Protein AF-A0A925M4X5-F1 (afdb_monomer_lite)

Secondary structure (DSSP, 8-state):
---S-SS--S--HHHHHHHHHHHHHHHHHHHHHHHHTTT--HHHHHHHHHHHHHHHHHHHHHHHHH-GGGGGGGGGGGGHHHHHHHHHHHHHHH--HHHHHHHHHHHHHHHHHHHSPPP-

Radius of gyration: 15.34 Å; chains: 1; bounding box: 42×27×38 Å

Sequence (120 aa):
MAQVVWLQWWLIPIRLRLWLPIAIACLPWFLASGIVQQNIGVGKRILWWLGQSVILIGGFVLTLNFLPQLSFMFLLLPLFPPLMGILSLVAGLTNRAWVYAISSALFFGWLLAAGFPLSA

pLDDT: mean 87.98, std 12.09, range [40.22, 97.12]

Foldseek 3Di:
DPPPDPWQLDCDPVLVVQLVVQLVVQLVVLLVLLVQLAPDDPVVLVVSLVVQLVVVLVVVVVVCVVVVVCVVCVVCSVVSSVLSVVLSVVSNVVSDSNVSSNVVSSVVSSVCSGHDDDDD

Structure (mmCIF, N/CA/C/O backbone):
data_AF-A0A925M4X5-F1
#
_entry.id   AF-A0A925M4X5-F1
#
loop_
_atom_site.group_PDB
_atom_site.id
_atom_site.type_symbol
_atom_site.label_atom_id
_atom_site.label_alt_id
_atom_site.label_comp_id
_atom_site.label_asym_id
_atom_site.label_entity_id
_atom_site.label_seq_id
_atom_site.pdbx_PDB_ins_code
_atom_site.Cartn_x
_atom_site.Cartn_y
_atom_site.Cartn_z
_atom_site.occupancy
_atom_site.B_iso_or_equiv
_atom_site.auth_seq_id
_atom_site.auth_comp_id
_atom_site.auth_asym_id
_atom_site.auth_atom_id
_atom_site.pdbx_PDB_model_num
ATOM 1 N N . MET A 1 1 ? 25.214 -14.395 -16.086 1.00 40.22 1 MET A N 1
ATOM 2 C CA . MET A 1 1 ? 25.404 -13.476 -14.939 1.00 40.22 1 MET A CA 1
ATOM 3 C C . MET A 1 1 ? 24.061 -13.132 -14.276 1.00 40.22 1 MET A C 1
ATOM 5 O O . MET A 1 1 ? 23.728 -11.969 -14.120 1.00 40.22 1 MET A O 1
ATOM 9 N N . ALA A 1 2 ? 23.272 -14.142 -13.891 1.00 44.28 2 ALA A N 1
ATOM 10 C CA . ALA A 1 2 ? 21.887 -13.984 -13.417 1.00 44.28 2 ALA A CA 1
ATOM 11 C C . ALA A 1 2 ? 21.729 -14.289 -11.908 1.00 44.28 2 ALA A C 1
ATOM 13 O O . ALA A 1 2 ? 20.675 -14.730 -11.468 1.00 44.28 2 ALA A O 1
ATOM 14 N N . GLN A 1 3 ? 22.797 -14.110 -11.120 1.00 44.03 3 GLN A N 1
ATOM 15 C CA . GLN A 1 3 ? 22.893 -14.597 -9.733 1.00 44.03 3 GLN A CA 1
ATOM 16 C C . GLN A 1 3 ? 23.044 -13.496 -8.667 1.00 44.03 3 GLN A C 1
ATOM 18 O O . GLN A 1 3 ? 23.401 -13.800 -7.535 1.00 44.03 3 GLN A O 1
ATOM 23 N N . VAL A 1 4 ? 22.746 -12.226 -8.970 1.00 52.06 4 VAL A N 1
ATOM 24 C CA . VAL A 1 4 ? 22.838 -11.144 -7.969 1.00 52.06 4 VAL A CA 1
ATOM 25 C C . VAL A 1 4 ? 21.506 -10.392 -7.847 1.00 52.06 4 VAL A C 1
ATOM 27 O O . VAL A 1 4 ? 21.283 -9.339 -8.434 1.00 52.06 4 VAL A O 1
ATOM 30 N N . VAL A 1 5 ? 20.669 -10.981 -6.986 1.00 50.53 5 VAL A N 1
ATOM 31 C CA . VAL A 1 5 ? 19.544 -10.415 -6.218 1.00 50.53 5 VAL A CA 1
ATOM 32 C C . VAL A 1 5 ? 18.202 -10.254 -6.946 1.00 50.53 5 VAL A C 1
ATOM 34 O O . VAL A 1 5 ? 17.943 -9.306 -7.676 1.00 50.53 5 VAL A O 1
ATOM 37 N N . TRP A 1 6 ? 17.304 -11.178 -6.609 1.00 57.53 6 TRP A N 1
ATOM 38 C CA . TRP A 1 6 ? 15.913 -11.335 -7.046 1.00 57.53 6 TRP A CA 1
ATOM 39 C C . TRP A 1 6 ? 14.963 -10.163 -6.697 1.00 57.53 6 TRP A C 1
ATOM 41 O O . TRP A 1 6 ? 13.820 -10.145 -7.134 1.00 57.53 6 TRP A O 1
ATOM 51 N N . LEU A 1 7 ? 15.427 -9.165 -5.942 1.00 57.44 7 LEU A N 1
ATOM 52 C CA . LEU A 1 7 ? 14.797 -7.855 -5.764 1.00 57.44 7 LEU A CA 1
ATOM 53 C C . LEU A 1 7 ? 15.859 -6.940 -5.143 1.00 57.44 7 LEU A C 1
ATOM 55 O O . LEU A 1 7 ? 16.310 -7.202 -4.029 1.00 57.44 7 LEU A O 1
ATOM 59 N N . GLN A 1 8 ? 16.306 -5.895 -5.837 1.00 65.00 8 GLN A N 1
ATOM 60 C CA . GLN A 1 8 ? 17.270 -4.935 -5.279 1.00 65.00 8 GLN A CA 1
ATOM 61 C C . GLN A 1 8 ? 16.557 -4.066 -4.226 1.00 65.00 8 GLN A C 1
ATOM 63 O O . GLN A 1 8 ? 16.179 -2.927 -4.484 1.00 65.00 8 GLN A O 1
ATOM 68 N N . TRP A 1 9 ? 16.341 -4.643 -3.040 1.00 69.88 9 TRP A N 1
ATOM 69 C CA . TRP A 1 9 ? 15.612 -4.064 -1.904 1.00 69.88 9 TRP A CA 1
ATOM 70 C C . TRP A 1 9 ? 16.284 -2.817 -1.311 1.00 69.88 9 TRP A C 1
ATOM 72 O O . TRP A 1 9 ? 15.673 -2.045 -0.572 1.00 69.88 9 TRP A O 1
ATOM 82 N N . TRP A 1 10 ? 17.557 -2.613 -1.645 1.00 77.19 10 TRP A N 1
ATOM 83 C CA . TRP A 1 10 ? 18.349 -1.493 -1.186 1.00 77.19 10 TRP A CA 1
ATOM 84 C C . TRP A 1 10 ? 18.093 -0.310 -2.106 1.00 77.19 10 TRP A C 1
ATOM 86 O O . TRP A 1 10 ? 18.229 -0.405 -3.330 1.00 77.19 10 TRP A O 1
ATOM 96 N N . LEU A 1 11 ? 17.730 0.825 -1.513 1.00 76.62 11 LEU A N 1
ATOM 97 C CA . LEU A 1 11 ? 17.569 2.062 -2.258 1.00 76.62 11 LEU A CA 1
ATOM 98 C C . LEU A 1 11 ? 18.953 2.586 -2.655 1.00 76.62 11 LEU A C 1
ATOM 100 O O . LEU A 1 11 ? 19.550 3.401 -1.957 1.00 76.62 11 LEU A O 1
ATOM 104 N N . ILE A 1 12 ? 19.461 2.126 -3.800 1.00 83.56 12 ILE A N 1
ATOM 105 C CA . ILE A 1 12 ? 20.609 2.755 -4.463 1.00 83.56 12 ILE A CA 1
ATOM 106 C C . ILE A 1 12 ? 20.326 4.255 -4.682 1.00 83.56 12 ILE A C 1
ATOM 108 O O . ILE A 1 12 ? 19.154 4.638 -4.755 1.00 83.56 12 ILE A O 1
ATOM 112 N N . PRO A 1 13 ? 21.345 5.123 -4.832 1.00 86.06 13 PRO A N 1
ATOM 113 C CA . PRO A 1 13 ? 21.158 6.578 -4.810 1.00 86.06 13 PRO A CA 1
ATOM 114 C C . PRO A 1 13 ? 20.045 7.104 -5.729 1.00 86.06 13 PRO A C 1
ATOM 116 O O . PRO A 1 13 ? 19.285 7.990 -5.346 1.00 86.06 13 PRO A O 1
ATOM 119 N N . ILE A 1 14 ? 19.895 6.521 -6.921 1.00 85.94 14 ILE A N 1
ATOM 120 C CA . ILE A 1 14 ? 18.814 6.867 -7.851 1.00 85.94 14 ILE A CA 1
ATOM 121 C C . ILE A 1 14 ? 17.421 6.470 -7.324 1.00 85.94 14 ILE A C 1
ATOM 123 O O . ILE A 1 14 ? 16.497 7.276 -7.389 1.00 85.94 14 ILE A O 1
ATOM 127 N N . ARG A 1 15 ? 17.266 5.283 -6.721 1.00 87.50 15 ARG A N 1
ATOM 128 C CA . ARG A 1 15 ? 16.003 4.842 -6.100 1.00 87.50 15 ARG A CA 1
ATOM 129 C C . ARG A 1 15 ? 15.667 5.677 -4.870 1.00 87.50 15 ARG A C 1
ATOM 131 O O . ARG A 1 15 ? 14.504 5.994 -4.667 1.00 87.50 15 ARG A O 1
ATOM 138 N N . LEU A 1 16 ? 16.669 6.086 -4.089 1.00 87.69 16 LEU A N 1
ATOM 139 C CA . LEU A 1 16 ? 16.471 6.962 -2.931 1.00 87.69 16 LEU A CA 1
ATOM 140 C C . LEU A 1 16 ? 15.926 8.340 -3.343 1.00 87.69 16 LEU A C 1
ATOM 142 O O . LEU A 1 16 ? 15.042 8.874 -2.676 1.00 87.69 16 LEU A O 1
ATOM 146 N N . ARG A 1 17 ? 16.398 8.889 -4.472 1.00 89.94 17 ARG A N 1
ATOM 147 C CA . ARG A 1 17 ? 15.861 10.139 -5.041 1.00 89.94 17 ARG A CA 1
ATOM 148 C C . ARG A 1 17 ? 14.411 10.001 -5.499 1.00 89.94 17 ARG A C 1
ATOM 150 O O . ARG A 1 17 ? 13.655 10.952 -5.352 1.00 89.94 17 ARG A O 1
ATOM 157 N N . LEU A 1 18 ? 14.032 8.843 -6.043 1.00 90.62 18 LEU A N 1
ATOM 158 C CA . LEU A 1 18 ? 12.660 8.564 -6.485 1.00 90.62 18 LEU A CA 1
ATOM 159 C C . LEU A 1 18 ? 11.722 8.211 -5.325 1.00 90.62 18 LEU A C 1
ATOM 161 O O . LEU A 1 18 ? 10.533 8.511 -5.387 1.00 90.62 18 LEU A O 1
ATOM 165 N N . TRP A 1 19 ? 12.250 7.613 -4.258 1.00 93.69 19 TRP A N 1
ATOM 166 C CA . TRP A 1 19 ? 11.475 7.151 -3.110 1.00 93.69 19 TRP A CA 1
ATOM 167 C C . TRP A 1 19 ? 10.646 8.265 -2.471 1.00 93.69 19 TRP A C 1
ATOM 169 O O . TRP A 1 19 ? 9.448 8.081 -2.263 1.00 93.69 19 TRP A O 1
ATOM 179 N N . LEU A 1 20 ? 11.256 9.421 -2.193 1.00 93.38 20 LEU A N 1
ATOM 180 C CA . LEU A 1 20 ? 10.565 10.509 -1.502 1.00 93.38 20 LEU A CA 1
ATOM 181 C C . LEU A 1 20 ? 9.430 11.123 -2.352 1.00 93.38 20 LEU A C 1
ATOM 183 O O . LEU A 1 20 ? 8.316 11.219 -1.836 1.00 93.38 20 LEU A O 1
ATOM 187 N N . PRO A 1 21 ? 9.628 11.463 -3.644 1.00 95.81 21 PRO A N 1
ATOM 188 C CA . PRO A 1 21 ? 8.533 11.863 -4.530 1.00 95.81 21 PRO A CA 1
ATOM 189 C C . PRO A 1 21 ? 7.404 10.832 -4.619 1.00 95.81 21 PRO A C 1
ATOM 191 O O . PRO A 1 21 ? 6.235 11.207 -4.544 1.00 95.81 21 PRO A O 1
ATOM 194 N N . ILE A 1 22 ? 7.734 9.539 -4.732 1.00 94.56 22 ILE A N 1
ATOM 195 C CA . ILE A 1 22 ? 6.729 8.467 -4.781 1.00 94.56 22 ILE A CA 1
ATOM 196 C C . ILE A 1 22 ? 5.946 8.418 -3.464 1.00 94.56 22 ILE A C 1
ATOM 198 O O . ILE A 1 22 ? 4.719 8.386 -3.482 1.00 94.56 22 ILE A O 1
ATOM 202 N N . ALA A 1 23 ? 6.630 8.462 -2.319 1.00 96.12 23 ALA A N 1
ATOM 203 C CA . ALA A 1 23 ? 5.980 8.467 -1.012 1.00 96.12 23 ALA A CA 1
ATOM 204 C C . ALA A 1 23 ? 5.039 9.674 -0.854 1.00 96.12 23 ALA A C 1
ATOM 206 O O . ALA A 1 23 ? 3.905 9.513 -0.403 1.00 96.12 23 ALA A O 1
ATOM 207 N N . ILE A 1 24 ? 5.463 10.866 -1.286 1.00 97.12 24 ILE A N 1
ATOM 208 C CA . ILE A 1 24 ? 4.620 12.070 -1.284 1.00 97.12 24 ILE A CA 1
ATOM 209 C C . ILE A 1 24 ? 3.390 11.874 -2.180 1.00 97.12 24 ILE A C 1
ATOM 211 O O . ILE A 1 24 ? 2.282 12.200 -1.760 1.00 97.12 24 ILE A O 1
ATOM 215 N N . ALA A 1 25 ? 3.550 11.288 -3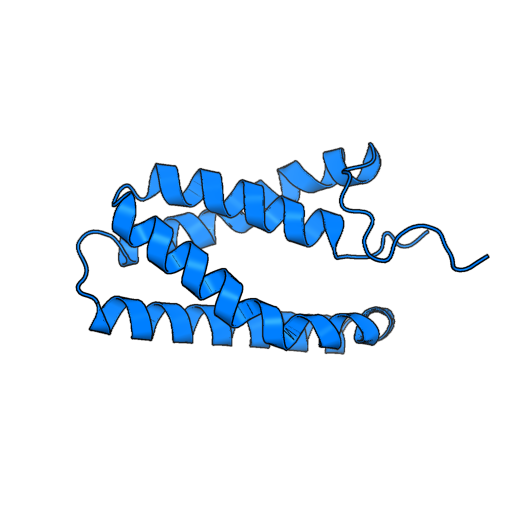.370 1.00 96.19 25 ALA A N 1
ATOM 216 C CA . ALA A 1 25 ? 2.433 10.997 -4.271 1.00 96.19 25 ALA A CA 1
ATOM 217 C C . ALA A 1 25 ? 1.442 9.974 -3.682 1.00 96.19 25 ALA A C 1
ATOM 219 O O . ALA A 1 25 ? 0.239 10.064 -3.923 1.00 96.19 25 ALA A O 1
ATOM 220 N N . CYS A 1 26 ? 1.921 9.026 -2.873 1.00 95.19 26 CYS A N 1
ATOM 221 C CA . CYS A 1 26 ? 1.075 8.050 -2.185 1.00 95.19 26 CYS A CA 1
ATOM 222 C C . CYS A 1 26 ? 0.375 8.609 -0.933 1.00 95.19 26 CYS A C 1
ATOM 224 O O . CYS A 1 26 ? -0.628 8.045 -0.487 1.00 95.19 26 CYS A O 1
ATOM 226 N N . LEU A 1 27 ? 0.885 9.695 -0.346 1.00 96.75 27 LEU A N 1
ATOM 227 C CA . LEU A 1 27 ? 0.408 10.228 0.932 1.00 96.75 27 LEU A CA 1
ATOM 228 C C . LEU A 1 27 ? -1.089 10.586 0.939 1.00 96.75 27 LEU A C 1
ATOM 230 O O . LEU A 1 27 ? -1.760 10.172 1.887 1.00 96.75 27 LEU A O 1
ATOM 234 N N . PRO A 1 28 ? -1.663 11.267 -0.076 1.00 96.75 28 PRO A N 1
ATOM 235 C CA . PRO A 1 28 ? -3.089 11.602 -0.082 1.00 96.75 28 PRO A CA 1
ATOM 236 C C . PRO A 1 28 ? -3.992 10.368 0.011 1.00 96.75 28 PRO A C 1
ATOM 238 O O . PRO A 1 28 ? -4.978 10.374 0.747 1.00 96.75 28 PRO A O 1
ATOM 241 N N . TRP A 1 29 ? -3.622 9.285 -0.681 1.00 95.44 29 TRP A N 1
ATOM 242 C CA . TRP A 1 29 ? -4.370 8.029 -0.662 1.00 95.44 29 TRP A CA 1
ATOM 243 C C . TRP A 1 29 ? -4.360 7.383 0.726 1.00 95.44 29 TRP A C 1
ATOM 245 O O . TRP A 1 29 ? -5.410 7.011 1.257 1.00 95.44 29 TRP A O 1
ATOM 255 N N . PHE A 1 30 ? -3.182 7.284 1.349 1.00 95.62 30 PHE A N 1
ATOM 256 C CA . PHE A 1 30 ? -3.066 6.700 2.685 1.00 95.62 30 PHE A CA 1
ATOM 257 C C . PHE A 1 30 ? -3.660 7.596 3.774 1.00 95.62 30 PHE A C 1
ATOM 259 O O . PHE A 1 30 ? -4.210 7.079 4.744 1.00 95.62 30 PHE A O 1
ATOM 266 N N . LEU A 1 31 ? -3.639 8.918 3.608 1.00 96.62 31 LEU A N 1
ATOM 267 C CA . LEU A 1 31 ? -4.318 9.831 4.523 1.00 96.62 31 LEU A CA 1
ATOM 268 C C . LEU A 1 31 ? -5.838 9.660 4.454 1.00 96.62 31 LEU A C 1
ATOM 270 O O . LEU A 1 31 ? -6.466 9.448 5.491 1.00 96.62 31 LEU A O 1
ATOM 274 N N . ALA A 1 32 ? -6.414 9.659 3.249 1.00 95.12 32 ALA A N 1
ATOM 275 C CA . ALA A 1 32 ? -7.842 9.412 3.053 1.00 95.12 32 ALA A CA 1
ATOM 276 C C . ALA A 1 32 ? -8.259 8.043 3.617 1.00 95.12 32 ALA A C 1
ATOM 278 O O . ALA A 1 32 ? -9.221 7.941 4.377 1.00 95.12 32 ALA A O 1
ATOM 279 N N . SER A 1 33 ? -7.475 7.003 3.323 1.00 94.00 33 SER A N 1
ATOM 280 C CA . SER A 1 33 ? -7.660 5.662 3.881 1.00 94.00 33 SER A CA 1
ATOM 281 C C . SER A 1 33 ? -7.629 5.645 5.410 1.00 94.00 33 SER A C 1
ATOM 283 O O . SER A 1 33 ? -8.478 5.018 6.040 1.00 94.00 33 SER A O 1
ATOM 285 N N . GLY A 1 34 ? -6.668 6.347 6.014 1.00 93.56 34 GLY A N 1
ATOM 286 C CA . GLY A 1 34 ? -6.522 6.433 7.462 1.00 93.56 34 GLY A CA 1
ATOM 287 C C . GLY A 1 34 ? -7.727 7.089 8.118 1.00 93.56 34 GLY A C 1
ATOM 288 O O . GLY A 1 34 ? -8.240 6.553 9.093 1.00 93.56 34 GLY A O 1
ATOM 289 N N . ILE A 1 35 ? -8.205 8.203 7.556 1.00 94.88 35 ILE A N 1
ATOM 290 C CA . ILE A 1 35 ? -9.383 8.932 8.051 1.00 94.88 35 ILE A CA 1
ATOM 291 C C . ILE A 1 35 ? -10.632 8.041 7.999 1.00 94.88 35 ILE A C 1
ATOM 293 O O . ILE A 1 35 ? -11.360 7.954 8.984 1.00 94.88 35 ILE A O 1
ATOM 297 N N . VAL A 1 36 ? -10.854 7.321 6.894 1.00 92.75 36 VAL A N 1
ATOM 298 C CA . VAL A 1 36 ? -12.003 6.405 6.750 1.00 92.75 36 VAL A CA 1
ATOM 299 C C . VAL A 1 36 ? -11.919 5.222 7.720 1.00 92.75 36 VAL A C 1
ATOM 301 O O . VAL A 1 36 ? -12.943 4.728 8.186 1.00 92.75 36 VAL A O 1
ATOM 304 N N . GLN A 1 37 ? -10.708 4.762 8.042 1.00 91.88 37 GLN A N 1
ATOM 305 C CA . GLN A 1 37 ? -10.477 3.614 8.922 1.00 91.88 37 GLN A CA 1
ATOM 306 C C . GLN A 1 37 ? -10.383 3.954 10.418 1.00 91.88 37 GLN A C 1
ATOM 308 O O . GLN A 1 37 ? -10.201 3.040 11.237 1.00 91.88 37 GLN A O 1
ATOM 313 N N . GLN A 1 38 ? -10.508 5.229 10.795 1.00 91.56 38 GLN A N 1
ATOM 314 C CA . GLN A 1 38 ? -10.520 5.644 12.196 1.00 91.56 38 GLN A CA 1
ATOM 315 C C . GLN A 1 38 ? -11.826 5.250 12.883 1.00 91.56 38 GLN A C 1
ATOM 317 O O . GLN A 1 38 ? -12.914 5.505 12.376 1.00 91.56 38 GLN A O 1
ATOM 322 N N . ASN A 1 39 ? -11.713 4.649 14.069 1.00 90.00 39 ASN A N 1
ATOM 323 C CA . ASN A 1 39 ? -12.846 4.260 14.918 1.00 90.00 39 ASN A CA 1
ATOM 324 C C . ASN A 1 39 ? -13.916 3.380 14.230 1.00 90.00 39 ASN A C 1
ATOM 326 O O . ASN A 1 39 ? -15.057 3.327 14.687 1.00 90.00 39 ASN A O 1
ATOM 330 N N . ILE A 1 40 ? -13.575 2.672 13.146 1.00 91.06 40 ILE A N 1
ATOM 331 C CA . ILE A 1 40 ? -14.507 1.756 12.471 1.00 91.06 40 ILE A CA 1
ATOM 332 C C . ILE A 1 40 ? -14.385 0.318 12.986 1.00 91.06 40 ILE A C 1
ATOM 334 O O . ILE A 1 40 ? -13.296 -0.158 13.317 1.00 91.06 40 ILE A O 1
ATOM 338 N N . GLY A 1 41 ? -15.512 -0.399 12.981 1.00 91.00 41 GLY A N 1
ATOM 339 C CA . GLY A 1 41 ? -15.579 -1.821 13.323 1.00 91.00 41 GLY A CA 1
ATOM 340 C C . GLY A 1 41 ? -14.955 -2.751 12.271 1.00 91.00 41 GLY A C 1
ATOM 341 O O . GLY A 1 41 ? -14.728 -2.370 11.120 1.00 91.00 41 GLY A O 1
ATOM 342 N N . VAL A 1 42 ? -14.725 -4.008 12.666 1.00 89.56 42 VAL A N 1
ATOM 343 C CA . VAL A 1 42 ? -13.998 -5.025 11.879 1.00 89.56 42 VAL A CA 1
ATOM 344 C C . VAL A 1 42 ? -14.627 -5.282 10.503 1.00 89.56 42 VAL A C 1
ATOM 346 O O . VAL A 1 42 ? -13.912 -5.322 9.507 1.00 89.56 42 VAL A O 1
ATOM 349 N N . GLY A 1 43 ? -15.958 -5.379 10.407 1.00 91.19 43 GLY A N 1
ATOM 350 C CA . GLY A 1 43 ? -16.636 -5.639 9.128 1.00 91.19 43 GLY A CA 1
ATOM 351 C C . GLY A 1 43 ? -16.419 -4.537 8.082 1.00 91.19 43 GLY A C 1
ATOM 352 O O . GLY A 1 43 ? -16.067 -4.823 6.939 1.00 91.19 43 GLY A O 1
ATOM 353 N N . LYS A 1 44 ? -16.540 -3.262 8.485 1.00 91.88 44 LYS A N 1
ATOM 354 C CA . LYS A 1 44 ? -16.274 -2.114 7.596 1.00 91.88 44 LYS A CA 1
ATOM 355 C C . LYS A 1 44 ? -14.806 -2.059 7.167 1.00 91.88 44 LYS A C 1
ATOM 357 O O . LYS A 1 44 ? -14.515 -1.683 6.037 1.00 91.88 44 LYS A O 1
ATOM 362 N N . ARG A 1 45 ? -13.893 -2.474 8.048 1.00 92.06 45 ARG A N 1
ATOM 363 C CA . ARG A 1 45 ? -12.459 -2.561 7.755 1.00 92.06 45 ARG A CA 1
ATOM 364 C C . ARG A 1 45 ? -12.154 -3.621 6.699 1.00 92.06 45 ARG A C 1
ATOM 366 O O . ARG A 1 45 ? -11.422 -3.324 5.764 1.00 92.06 45 ARG A O 1
ATOM 373 N N . ILE A 1 46 ? -12.755 -4.809 6.801 1.00 93.56 46 ILE A N 1
ATOM 374 C CA . ILE A 1 46 ? -12.622 -5.872 5.788 1.00 93.56 46 ILE A CA 1
ATOM 375 C C . ILE A 1 46 ? -13.128 -5.381 4.428 1.00 93.56 46 ILE A C 1
ATOM 377 O O . ILE A 1 46 ? -12.447 -5.555 3.421 1.00 93.56 46 ILE A O 1
ATOM 381 N N . LEU A 1 47 ? -14.288 -4.716 4.398 1.00 94.00 47 LEU A N 1
ATOM 382 C CA . LEU A 1 47 ? -14.833 -4.161 3.158 1.00 94.00 47 LEU A CA 1
ATOM 383 C C . LEU A 1 47 ? -13.899 -3.108 2.543 1.00 94.00 47 LEU A C 1
ATOM 385 O O . LEU A 1 47 ? -13.652 -3.122 1.338 1.00 94.00 47 LEU A O 1
ATOM 389 N N . TRP A 1 48 ? -13.342 -2.224 3.375 1.00 93.50 48 TRP A N 1
ATOM 390 C CA . TRP A 1 48 ? -12.383 -1.218 2.925 1.00 93.50 48 TRP A CA 1
ATOM 391 C C . TRP A 1 48 ? -11.087 -1.843 2.402 1.00 93.50 48 TRP A C 1
ATOM 393 O O . TRP A 1 48 ? -10.605 -1.460 1.340 1.00 93.50 48 TRP A O 1
ATOM 403 N N . TRP A 1 49 ? -10.556 -2.846 3.102 1.00 94.25 49 TRP A N 1
ATOM 404 C CA . TRP A 1 49 ? -9.390 -3.615 2.671 1.00 94.25 49 TRP A CA 1
ATOM 405 C C . TRP A 1 49 ? -9.589 -4.237 1.281 1.00 94.25 49 TRP A C 1
ATOM 407 O O . TRP A 1 49 ? -8.722 -4.089 0.412 1.00 94.25 49 TRP A O 1
ATOM 417 N N . LEU A 1 50 ? -10.736 -4.881 1.044 1.00 94.69 50 LEU A N 1
ATOM 418 C CA . LEU A 1 50 ? -11.070 -5.443 -0.268 1.00 94.69 50 LEU A CA 1
ATOM 419 C C . LEU A 1 50 ? -11.147 -4.347 -1.336 1.00 94.69 50 LEU A C 1
ATOM 421 O O . LEU A 1 50 ? -10.535 -4.488 -2.394 1.00 94.69 50 LEU A O 1
ATOM 425 N N . GLY A 1 51 ? -11.819 -3.231 -1.039 1.00 94.56 51 GLY A N 1
ATOM 426 C CA . GLY A 1 51 ? -11.914 -2.087 -1.948 1.00 94.56 51 GLY A CA 1
ATOM 427 C C . GLY A 1 51 ? -10.545 -1.525 -2.341 1.00 94.56 51 GLY A C 1
ATOM 428 O O . GLY A 1 51 ? -10.262 -1.358 -3.527 1.00 94.56 51 GLY A O 1
ATOM 429 N N . GLN A 1 52 ? -9.654 -1.308 -1.369 1.00 93.75 52 GLN A N 1
ATOM 430 C CA . GLN A 1 52 ? -8.290 -0.844 -1.643 1.00 93.75 52 GLN A CA 1
ATOM 431 C C . GLN A 1 52 ? -7.489 -1.838 -2.477 1.00 93.75 52 GLN A C 1
ATOM 433 O O . GLN A 1 52 ? -6.770 -1.430 -3.387 1.00 93.75 52 GLN A O 1
ATOM 438 N N . SER A 1 53 ? -7.632 -3.131 -2.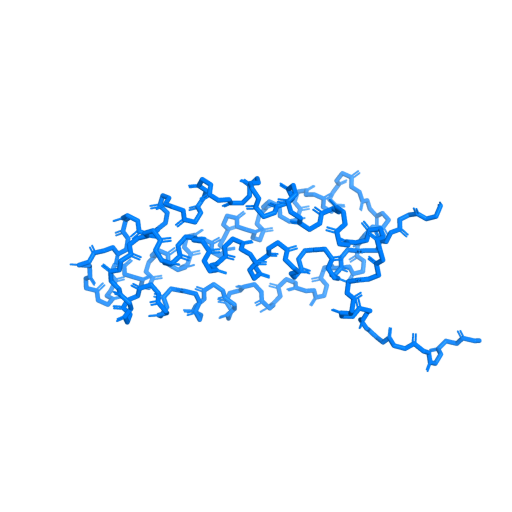187 1.00 94.69 53 SER A N 1
ATOM 439 C CA . SER A 1 53 ? -6.948 -4.188 -2.931 1.00 94.69 53 SER A CA 1
ATOM 440 C C . SER A 1 53 ? -7.392 -4.208 -4.393 1.00 94.69 53 SER A C 1
ATOM 442 O O . SER A 1 53 ? -6.546 -4.247 -5.281 1.00 94.69 53 SER A O 1
ATOM 444 N N . VAL A 1 54 ? -8.700 -4.106 -4.655 1.00 95.69 54 VAL A N 1
ATOM 445 C CA . VAL A 1 54 ? -9.257 -4.064 -6.018 1.00 95.69 54 VAL A CA 1
ATOM 446 C C . VAL A 1 54 ? -8.781 -2.829 -6.776 1.00 95.69 54 VAL A C 1
ATOM 448 O O . VAL A 1 54 ? -8.347 -2.956 -7.917 1.00 95.69 54 VAL A O 1
ATOM 451 N N . ILE A 1 55 ? -8.814 -1.650 -6.149 1.00 94.69 55 ILE A N 1
ATOM 452 C CA . ILE A 1 55 ? -8.370 -0.404 -6.792 1.00 94.69 55 ILE A CA 1
ATOM 453 C C . ILE A 1 55 ? -6.882 -0.478 -7.135 1.00 94.69 55 ILE A C 1
ATOM 455 O O . ILE A 1 55 ? -6.486 -0.113 -8.242 1.00 94.69 55 ILE A O 1
ATOM 459 N N . LEU A 1 56 ? -6.060 -0.992 -6.218 1.00 93.12 56 LEU A N 1
ATOM 460 C CA . LEU A 1 56 ? -4.628 -1.116 -6.447 1.00 93.12 56 LEU A CA 1
ATOM 461 C C . LEU A 1 56 ? -4.313 -2.144 -7.544 1.00 93.12 56 LEU A C 1
ATOM 463 O O . LEU A 1 56 ? -3.533 -1.850 -8.448 1.00 93.12 56 LEU A O 1
ATOM 467 N N . ILE A 1 57 ? -4.949 -3.319 -7.500 1.00 94.69 57 ILE A N 1
ATOM 468 C CA . ILE A 1 57 ? -4.819 -4.350 -8.539 1.00 94.69 57 ILE A CA 1
ATOM 469 C C . ILE A 1 57 ? -5.259 -3.792 -9.894 1.00 94.69 57 ILE A C 1
ATOM 471 O O . ILE A 1 57 ? -4.527 -3.933 -10.868 1.00 94.69 57 ILE A O 1
ATOM 475 N N . GLY A 1 58 ? -6.409 -3.119 -9.957 1.00 95.50 58 GLY A N 1
ATOM 476 C CA . GLY A 1 58 ? -6.925 -2.512 -11.183 1.00 95.50 58 GLY A CA 1
ATOM 477 C C . GLY A 1 58 ? -5.975 -1.460 -11.750 1.00 95.50 58 GLY A C 1
ATOM 478 O O . GLY A 1 58 ? -5.624 -1.526 -12.926 1.00 95.50 58 GLY A O 1
ATOM 479 N N . GLY A 1 59 ? -5.484 -0.541 -10.914 1.00 93.06 59 GLY A N 1
ATOM 480 C CA . GLY A 1 59 ? -4.498 0.462 -11.325 1.00 93.06 59 GLY A CA 1
ATOM 481 C C . GLY A 1 59 ? -3.186 -0.161 -11.810 1.00 93.06 59 GLY A C 1
ATOM 482 O O . GLY A 1 59 ? -2.606 0.283 -12.802 1.00 93.06 59 GLY A O 1
ATOM 483 N N . PHE A 1 60 ? -2.738 -1.233 -11.158 1.00 91.62 60 PHE A N 1
ATOM 484 C CA . PHE A 1 60 ? -1.530 -1.949 -11.552 1.00 91.62 60 PHE A CA 1
ATOM 485 C C . PHE A 1 60 ? -1.704 -2.699 -12.877 1.00 91.62 60 PHE A C 1
ATOM 487 O O . PHE A 1 60 ? -0.869 -2.562 -13.766 1.00 91.62 60 PHE A O 1
ATOM 494 N N . VAL A 1 61 ? -2.814 -3.419 -13.059 1.00 93.94 61 VAL A N 1
ATOM 495 C CA . VAL A 1 61 ? -3.155 -4.067 -14.335 1.00 93.94 61 VAL A CA 1
ATOM 496 C C . VAL A 1 61 ? -3.241 -3.028 -15.451 1.00 93.94 61 VAL A C 1
ATOM 498 O O . VAL A 1 61 ? -2.657 -3.238 -16.511 1.00 93.94 61 VAL A O 1
ATOM 501 N N . LEU A 1 62 ? -3.894 -1.885 -15.220 1.00 94.94 62 LEU A N 1
ATOM 502 C CA . LEU A 1 62 ? -3.926 -0.787 -16.191 1.00 94.94 62 LEU A CA 1
ATOM 503 C C . LEU A 1 62 ? -2.513 -0.302 -16.535 1.00 94.94 62 LEU A C 1
ATOM 505 O O . LEU A 1 62 ? -2.180 -0.198 -17.711 1.00 94.94 62 LEU A O 1
ATOM 509 N N . THR A 1 63 ? -1.657 -0.093 -15.533 1.00 91.06 63 THR A N 1
ATOM 510 C CA . THR A 1 63 ? -0.253 0.307 -15.738 1.00 91.06 63 THR A CA 1
ATOM 511 C C . THR A 1 63 ? 0.496 -0.696 -16.620 1.00 91.06 63 THR A C 1
ATOM 513 O O . THR A 1 63 ? 1.195 -0.297 -17.548 1.00 91.06 63 THR A O 1
ATOM 516 N N . LEU A 1 64 ? 0.307 -1.999 -16.390 1.00 90.25 64 LEU A N 1
ATOM 517 C CA . LEU A 1 64 ? 0.930 -3.055 -17.192 1.00 90.25 64 LEU A CA 1
ATOM 518 C C . LEU A 1 64 ? 0.406 -3.120 -18.633 1.00 90.25 64 LEU A C 1
ATOM 520 O O . LEU A 1 64 ? 1.159 -3.505 -19.522 1.00 90.25 64 LEU A O 1
ATOM 524 N N . ASN A 1 65 ? -0.842 -2.713 -18.883 1.00 92.06 65 ASN A N 1
ATOM 525 C CA . ASN A 1 65 ? -1.365 -2.596 -20.248 1.00 92.06 65 ASN A CA 1
ATOM 526 C C . ASN A 1 65 ? -0.684 -1.454 -21.023 1.00 92.06 65 ASN A C 1
ATOM 528 O O . ASN A 1 65 ? -0.434 -1.596 -22.216 1.00 92.06 65 ASN A O 1
ATOM 532 N N . PHE A 1 66 ? -0.348 -0.342 -20.356 1.00 92.75 66 PHE A N 1
ATOM 533 C CA . PHE A 1 66 ? 0.384 0.773 -20.976 1.00 92.75 66 PHE A CA 1
ATOM 534 C C . PHE A 1 66 ? 1.896 0.522 -21.086 1.00 92.75 66 PHE A C 1
ATOM 536 O O . PHE A 1 66 ? 2.549 1.075 -21.968 1.00 92.75 66 PHE A O 1
ATOM 543 N N . LEU A 1 67 ? 2.460 -0.303 -20.199 1.00 90.12 67 LEU A N 1
ATOM 544 C CA . LEU A 1 67 ? 3.890 -0.613 -20.119 1.00 90.12 67 LEU A CA 1
ATOM 545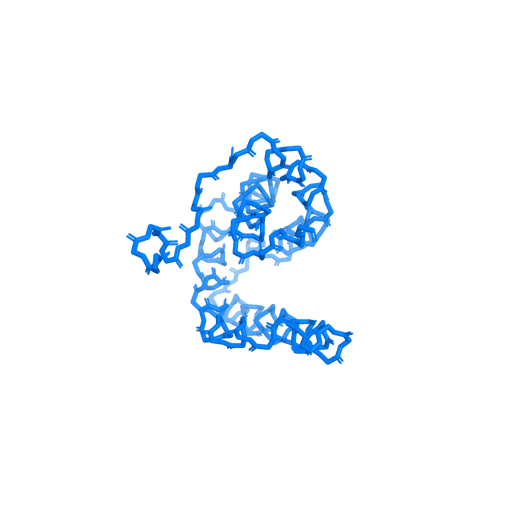 C C . LEU A 1 67 ? 4.115 -2.138 -20.180 1.00 90.12 67 LEU A C 1
ATOM 547 O O . LEU A 1 67 ? 4.536 -2.736 -19.185 1.00 90.12 67 LEU A O 1
ATOM 551 N N . PRO A 1 68 ? 3.886 -2.789 -21.337 1.00 86.31 68 PRO A N 1
ATOM 552 C CA . PRO A 1 68 ? 3.966 -4.250 -21.469 1.00 86.31 68 PRO A CA 1
ATOM 553 C C . PRO A 1 68 ? 5.366 -4.817 -21.176 1.00 86.31 68 PRO A C 1
ATOM 555 O O . PRO A 1 68 ? 5.518 -5.960 -20.759 1.00 86.31 68 PRO A O 1
ATOM 558 N N . GLN A 1 69 ? 6.415 -4.003 -21.295 1.00 85.75 69 GLN A N 1
ATOM 559 C CA . GLN A 1 69 ? 7.772 -4.366 -20.867 1.00 85.75 69 GLN A CA 1
ATOM 560 C C . GLN A 1 69 ? 7.892 -4.695 -19.364 1.00 85.75 69 GLN A C 1
ATOM 562 O O . GLN A 1 69 ? 8.868 -5.312 -18.942 1.00 85.75 69 GLN A O 1
ATOM 567 N N . LEU A 1 70 ? 6.897 -4.318 -18.552 1.00 86.00 70 LEU A N 1
ATOM 568 C CA . LEU A 1 70 ? 6.822 -4.607 -17.120 1.00 86.00 70 LEU A CA 1
ATOM 569 C C . LEU A 1 70 ? 5.937 -5.820 -16.791 1.00 86.00 70 LEU A C 1
ATOM 571 O O . LEU A 1 70 ? 5.716 -6.096 -15.613 1.00 86.00 70 LEU A O 1
ATOM 575 N N . SER A 1 71 ? 5.438 -6.580 -17.775 1.00 84.50 71 SER A N 1
ATOM 576 C CA . SER A 1 71 ? 4.482 -7.677 -17.534 1.00 84.50 71 SER A CA 1
ATOM 577 C C . SER A 1 71 ? 4.986 -8.773 -16.587 1.00 84.50 71 SER A C 1
ATOM 579 O O . SER A 1 71 ? 4.169 -9.407 -15.929 1.00 84.50 71 SER A O 1
ATOM 581 N N . PHE A 1 72 ? 6.302 -8.967 -16.424 1.00 83.81 72 PHE A N 1
ATOM 582 C CA . PHE A 1 72 ? 6.837 -9.861 -15.382 1.00 83.81 72 PHE A CA 1
ATOM 583 C C . PHE A 1 72 ? 6.351 -9.476 -13.973 1.00 83.81 72 PHE A C 1
ATOM 585 O O . PHE A 1 72 ? 6.117 -10.338 -13.126 1.00 83.81 72 PHE A O 1
ATOM 592 N N . MET A 1 73 ? 6.121 -8.183 -13.726 1.00 85.50 73 MET A N 1
ATOM 593 C CA . MET A 1 73 ? 5.629 -7.687 -12.444 1.00 85.50 73 MET A CA 1
ATOM 594 C C . MET A 1 73 ? 4.180 -8.109 -12.148 1.00 85.50 73 MET A C 1
ATOM 596 O O . MET A 1 73 ? 3.732 -7.952 -11.016 1.00 85.50 73 MET A O 1
ATOM 600 N N . PHE A 1 74 ? 3.460 -8.708 -13.106 1.00 87.12 74 PHE A N 1
ATOM 601 C CA . PHE A 1 74 ? 2.153 -9.338 -12.875 1.00 87.12 74 PHE A CA 1
ATOM 602 C C . PHE A 1 74 ? 2.216 -10.414 -11.776 1.00 87.12 74 PHE A C 1
ATOM 604 O O . PHE A 1 74 ? 1.248 -10.610 -11.046 1.00 87.12 74 PHE A O 1
ATOM 611 N N . LEU A 1 75 ? 3.385 -11.038 -11.576 1.00 88.06 75 LEU A N 1
ATOM 612 C CA . LEU A 1 75 ? 3.650 -11.972 -10.474 1.00 88.06 75 LEU A CA 1
ATOM 613 C C . LEU A 1 75 ? 3.487 -11.345 -9.078 1.00 88.06 75 LEU A C 1
ATOM 615 O O . LEU A 1 75 ? 3.309 -12.071 -8.104 1.00 88.06 75 LEU A O 1
ATOM 619 N N . LEU A 1 76 ? 3.525 -10.012 -8.966 1.00 86.38 76 LEU A N 1
ATOM 620 C CA . LEU A 1 76 ? 3.327 -9.292 -7.706 1.00 86.38 76 LEU A CA 1
ATOM 621 C C . LEU A 1 76 ? 1.846 -9.107 -7.349 1.00 86.38 76 LEU A C 1
ATOM 623 O O . LEU A 1 76 ? 1.545 -8.793 -6.199 1.00 86.38 76 LEU A O 1
ATOM 627 N N . LEU A 1 77 ? 0.913 -9.314 -8.287 1.00 90.19 77 LEU A N 1
ATOM 628 C CA . LEU A 1 77 ? -0.519 -9.096 -8.051 1.00 90.19 77 LEU A CA 1
ATOM 629 C C . LEU A 1 77 ? -1.069 -9.819 -6.809 1.00 90.19 77 LEU A C 1
ATOM 631 O O . LEU A 1 77 ? -1.766 -9.172 -6.022 1.00 90.19 77 LEU A O 1
ATOM 635 N N . PRO A 1 78 ? -0.738 -11.104 -6.560 1.00 90.38 78 PRO A N 1
ATOM 636 C CA . PRO A 1 78 ? -1.216 -11.817 -5.376 1.00 90.38 78 PRO A CA 1
ATOM 637 C C . PRO A 1 78 ? -0.693 -11.247 -4.050 1.00 90.38 78 PRO A C 1
ATOM 639 O O . PRO A 1 78 ? -1.262 -11.537 -3.000 1.00 90.38 78 PRO A O 1
ATOM 642 N N . LEU A 1 79 ? 0.375 -10.441 -4.071 1.00 89.69 79 LEU A N 1
ATOM 643 C CA . LEU A 1 79 ? 0.968 -9.848 -2.869 1.00 89.69 79 LEU A CA 1
ATOM 644 C C . LEU A 1 79 ? 0.236 -8.584 -2.408 1.00 89.69 79 LEU A C 1
ATOM 646 O O . LEU A 1 79 ? 0.327 -8.221 -1.233 1.00 89.69 79 LEU A O 1
ATOM 650 N N . PHE A 1 80 ? -0.511 -7.920 -3.293 1.00 90.88 80 PHE A N 1
ATOM 651 C CA . PHE A 1 80 ? -1.192 -6.676 -2.946 1.00 90.88 80 PHE A CA 1
ATOM 652 C C . PHE A 1 80 ? -2.293 -6.840 -1.889 1.00 90.88 80 PHE A C 1
ATOM 654 O O . PHE A 1 80 ? -2.294 -6.042 -0.947 1.00 90.88 80 PHE A O 1
ATOM 661 N N . PRO A 1 81 ? -3.191 -7.848 -1.951 1.00 93.88 81 PRO A N 1
ATOM 662 C CA . PRO A 1 81 ? -4.210 -8.008 -0.918 1.00 93.88 81 PRO A CA 1
ATOM 663 C C . PRO A 1 81 ? -3.629 -8.283 0.477 1.00 93.88 81 PRO A C 1
ATOM 665 O O . PRO A 1 81 ? -4.014 -7.569 1.404 1.00 93.88 81 PRO A O 1
ATOM 668 N N . PRO A 1 82 ? -2.675 -9.219 0.674 1.00 95.19 82 PRO A N 1
ATOM 669 C CA . PRO A 1 82 ? -2.030 -9.401 1.976 1.00 95.19 82 PRO A CA 1
ATOM 670 C C . PRO A 1 82 ? -1.378 -8.119 2.503 1.00 95.19 82 PRO A C 1
ATOM 672 O O . PRO A 1 82 ? -1.554 -7.770 3.670 1.00 95.19 82 PRO A O 1
ATOM 675 N N . LEU A 1 83 ? -0.685 -7.377 1.634 1.00 93.75 83 LEU A N 1
ATOM 676 C CA . LEU A 1 83 ? -0.045 -6.120 2.005 1.00 93.75 83 LEU A CA 1
ATOM 677 C C . LEU A 1 83 ? -1.061 -5.070 2.468 1.00 93.75 83 LEU A C 1
ATOM 679 O O . LEU A 1 83 ? -0.898 -4.481 3.536 1.00 93.75 83 LEU A O 1
ATOM 683 N N . MET A 1 84 ? -2.138 -4.872 1.707 1.00 94.19 84 MET A N 1
ATOM 684 C CA . MET A 1 84 ? -3.212 -3.956 2.098 1.00 94.19 84 MET A CA 1
ATOM 685 C C . MET A 1 84 ? -3.914 -4.408 3.379 1.00 94.19 84 MET A C 1
ATOM 687 O O . MET A 1 84 ? -4.327 -3.568 4.176 1.00 94.19 84 MET A O 1
ATOM 691 N N . GLY A 1 85 ? -4.000 -5.718 3.615 1.00 94.00 85 GLY A N 1
ATOM 692 C CA . GLY A 1 85 ? -4.542 -6.284 4.848 1.00 94.00 85 GLY A CA 1
ATOM 693 C C . GLY A 1 85 ? -3.699 -5.89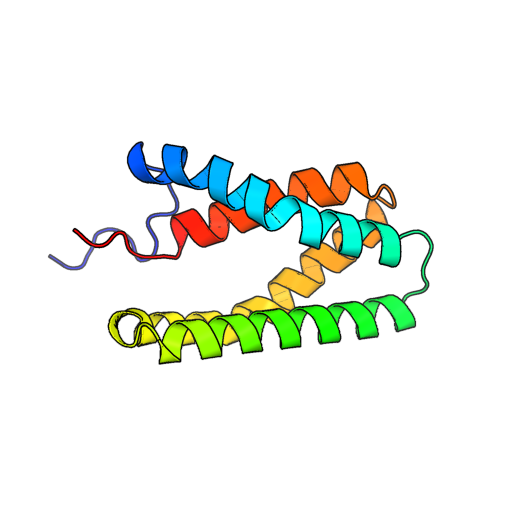3 6.057 1.00 94.00 85 G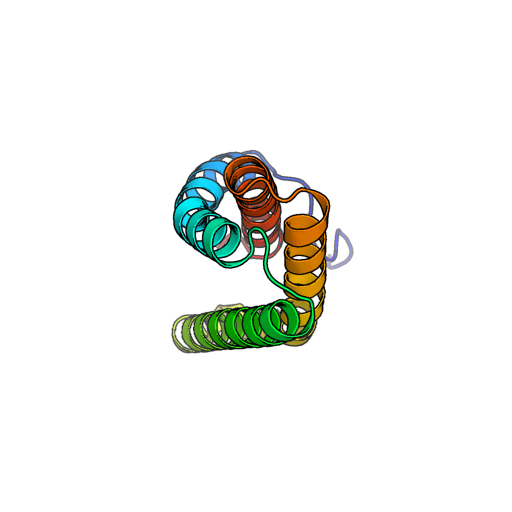LY A C 1
ATOM 694 O O . GLY A 1 85 ? -4.231 -5.362 7.030 1.00 94.00 85 GLY A O 1
ATOM 695 N N . ILE A 1 86 ? -2.375 -6.058 5.968 1.00 94.38 86 ILE A N 1
ATOM 696 C CA . ILE A 1 86 ? -1.436 -5.645 7.023 1.00 94.38 86 ILE A CA 1
ATOM 697 C C . ILE A 1 86 ? -1.548 -4.140 7.287 1.00 94.38 86 ILE A C 1
ATOM 699 O O . ILE A 1 86 ? -1.683 -3.729 8.439 1.00 94.38 86 ILE A O 1
ATOM 703 N N . LEU A 1 87 ? -1.560 -3.312 6.238 1.00 93.69 87 LEU A N 1
ATOM 704 C CA . LEU A 1 87 ? -1.716 -1.862 6.394 1.00 93.69 87 LEU A CA 1
ATOM 705 C C . LEU A 1 87 ? -3.061 -1.507 7.048 1.00 93.69 87 LEU A C 1
ATOM 707 O O . LEU A 1 87 ? -3.112 -0.657 7.936 1.00 93.69 87 LEU A O 1
ATOM 711 N N . SER A 1 88 ? -4.145 -2.183 6.670 1.00 92.81 88 SER A N 1
ATOM 712 C CA . SER A 1 88 ? -5.465 -1.978 7.273 1.00 92.81 88 SER A CA 1
ATOM 713 C C . SER A 1 88 ? -5.521 -2.405 8.746 1.00 92.81 88 SER A C 1
ATOM 715 O O . SER A 1 88 ? -6.173 -1.738 9.557 1.00 92.81 88 SER A O 1
ATOM 717 N N . LEU A 1 89 ? -4.803 -3.466 9.129 1.00 92.69 89 LEU A N 1
ATOM 718 C CA . LEU A 1 89 ? -4.644 -3.867 10.530 1.00 92.69 89 LEU A CA 1
ATOM 719 C C . LEU A 1 89 ? -3.876 -2.806 11.326 1.00 92.69 89 LEU A C 1
ATOM 721 O O . LEU A 1 89 ? -4.350 -2.375 12.377 1.00 92.69 89 LEU A O 1
ATOM 725 N N . VAL A 1 90 ? -2.746 -2.322 10.799 1.00 91.44 90 VAL A N 1
ATOM 726 C CA . VAL A 1 90 ? -1.952 -1.251 11.428 1.00 91.44 90 VAL A CA 1
ATOM 727 C C . VAL A 1 90 ? -2.793 0.014 11.616 1.00 91.44 90 VAL A C 1
ATOM 729 O O . VAL A 1 90 ? -2.783 0.594 12.701 1.00 91.44 90 VAL A O 1
ATOM 732 N N . ALA A 1 91 ? -3.596 0.395 10.617 1.00 91.00 91 ALA A N 1
ATOM 733 C CA . ALA A 1 91 ? -4.523 1.523 10.733 1.00 91.00 91 ALA A CA 1
ATOM 734 C C . ALA A 1 91 ? -5.476 1.371 11.933 1.00 91.00 91 ALA A C 1
ATOM 736 O O . ALA A 1 91 ? -5.771 2.349 12.620 1.00 91.00 91 ALA A O 1
ATOM 737 N N . GLY A 1 92 ? -5.940 0.146 12.201 1.00 89.56 92 GLY A N 1
ATOM 738 C CA . GLY A 1 92 ? -6.837 -0.160 13.316 1.00 89.56 92 GLY A CA 1
ATOM 739 C C . GLY A 1 92 ? -6.148 -0.131 14.673 1.00 89.56 92 GLY A C 1
ATOM 740 O O . GLY A 1 92 ? -6.715 0.399 15.623 1.00 89.56 92 GLY A O 1
ATOM 741 N N . LEU A 1 93 ? -4.919 -0.646 14.751 1.00 91.31 93 LEU A N 1
ATOM 742 C CA . LEU A 1 93 ? -4.133 -0.669 15.987 1.00 91.31 93 LEU A CA 1
ATOM 743 C C . LEU A 1 93 ? -3.664 0.728 16.403 1.00 91.31 93 LEU A C 1
ATOM 745 O O . LEU A 1 93 ? -3.674 1.060 17.584 1.00 91.31 93 LEU A O 1
ATOM 749 N N . THR A 1 94 ? -3.248 1.557 15.445 1.00 90.81 94 THR A N 1
ATOM 750 C CA . THR A 1 94 ? -2.757 2.909 15.743 1.00 90.81 94 THR A CA 1
ATOM 751 C C . THR A 1 94 ? -3.902 3.901 15.952 1.00 90.81 94 THR A C 1
ATOM 753 O O . THR A 1 94 ? -3.776 4.811 16.769 1.00 90.81 94 THR A O 1
ATOM 756 N N . ASN A 1 95 ? -4.998 3.767 15.192 1.00 88.62 95 ASN A N 1
ATOM 757 C CA . ASN A 1 95 ? -6.178 4.646 15.217 1.00 88.62 95 ASN A CA 1
ATOM 758 C C . ASN A 1 95 ? -5.870 6.161 15.067 1.00 88.62 95 ASN A C 1
ATOM 760 O O . ASN A 1 95 ? -6.680 7.031 15.390 1.00 88.62 95 ASN A O 1
ATOM 764 N N . ARG A 1 96 ? -4.687 6.509 14.541 1.00 93.56 96 ARG A N 1
ATOM 765 C CA . ARG A 1 96 ? -4.258 7.882 14.233 1.00 93.56 96 ARG A CA 1
ATOM 766 C C . ARG A 1 96 ? -3.970 7.982 12.740 1.00 93.56 96 ARG A C 1
ATOM 768 O O . ARG A 1 96 ? -2.949 7.474 12.279 1.00 93.56 96 ARG A O 1
ATOM 775 N N . ALA A 1 97 ? -4.852 8.658 12.004 1.00 93.88 97 ALA A N 1
ATOM 776 C CA . ALA A 1 97 ? -4.801 8.729 10.545 1.00 93.88 97 ALA A CA 1
ATOM 777 C C . ALA A 1 97 ? -3.455 9.243 10.018 1.00 93.88 97 ALA A C 1
ATOM 779 O O . ALA A 1 97 ? -2.893 8.640 9.115 1.00 93.88 97 ALA A O 1
ATOM 780 N N . TRP A 1 98 ? -2.901 10.298 10.622 1.00 95.44 98 TRP A N 1
ATOM 781 C CA . TRP A 1 98 ? -1.621 10.878 10.200 1.00 95.44 98 TRP A CA 1
ATOM 782 C C . TRP A 1 98 ? -0.428 9.944 10.394 1.00 95.44 98 TRP A C 1
ATOM 784 O O . TRP A 1 98 ? 0.416 9.842 9.508 1.00 95.44 98 TRP A O 1
ATOM 794 N N . VAL A 1 99 ? -0.372 9.238 11.526 1.00 94.75 99 VAL A N 1
ATOM 795 C CA . VAL A 1 99 ? 0.710 8.280 11.800 1.00 94.75 99 VAL A CA 1
ATOM 796 C C . VAL A 1 99 ? 0.645 7.140 10.789 1.00 94.75 99 VAL A C 1
ATOM 798 O O . VAL A 1 99 ? 1.636 6.844 10.128 1.00 94.75 99 VAL A O 1
ATOM 801 N N . TYR A 1 100 ? -0.549 6.573 10.593 1.00 95.31 100 TYR A N 1
ATOM 802 C CA . TYR A 1 100 ? -0.782 5.555 9.573 1.00 95.31 100 TYR A CA 1
ATOM 803 C C . TYR A 1 100 ? -0.408 6.045 8.167 1.00 95.31 100 TYR A C 1
ATOM 805 O O . TYR A 1 100 ? 0.254 5.317 7.428 1.00 95.31 100 TYR A O 1
ATOM 813 N N . ALA A 1 101 ? -0.803 7.267 7.805 1.00 96.31 101 ALA A N 1
ATOM 814 C CA . ALA A 1 101 ? -0.583 7.825 6.479 1.00 96.31 101 ALA A CA 1
ATOM 815 C C . ALA A 1 101 ? 0.904 7.973 6.161 1.00 96.31 101 ALA A C 1
ATOM 817 O O . ALA A 1 101 ? 1.355 7.487 5.128 1.00 96.31 101 ALA A O 1
ATOM 818 N N . ILE A 1 102 ? 1.668 8.590 7.068 1.00 96.69 102 ILE A N 1
ATOM 819 C CA . ILE A 1 102 ? 3.105 8.820 6.886 1.00 96.69 102 ILE A CA 1
ATOM 820 C C . ILE A 1 102 ? 3.843 7.482 6.802 1.00 96.69 102 ILE A C 1
ATOM 822 O O . ILE A 1 102 ? 4.594 7.252 5.855 1.00 96.69 102 ILE A O 1
ATOM 826 N N . SER A 1 103 ? 3.595 6.570 7.746 1.00 95.44 103 SER A N 1
ATOM 827 C CA . SER A 1 103 ? 4.262 5.266 7.766 1.00 95.44 103 SER A CA 1
ATOM 828 C C . SER A 1 103 ? 3.928 4.429 6.529 1.00 95.44 103 SER A C 1
ATOM 830 O O . SER A 1 103 ? 4.832 3.878 5.901 1.00 95.44 103 SER A O 1
ATOM 832 N N . SER A 1 104 ? 2.651 4.371 6.139 1.00 95.69 104 SER A N 1
ATOM 833 C CA . SER A 1 104 ? 2.213 3.587 4.978 1.00 95.69 104 SER A CA 1
ATOM 834 C C . SER A 1 104 ? 2.714 4.184 3.669 1.00 95.69 104 SER A C 1
ATOM 836 O O . SER A 1 104 ? 3.156 3.438 2.803 1.00 95.69 104 SER A O 1
ATOM 838 N N . ALA A 1 105 ? 2.714 5.512 3.530 1.00 96.62 105 ALA A N 1
ATOM 839 C CA . ALA A 1 105 ? 3.226 6.186 2.342 1.00 96.62 105 ALA A CA 1
ATOM 840 C C . ALA A 1 105 ? 4.736 5.974 2.163 1.00 96.62 105 ALA A C 1
ATOM 842 O O . ALA A 1 105 ? 5.179 5.656 1.061 1.00 96.62 105 ALA A O 1
ATOM 843 N N . LEU A 1 106 ? 5.520 6.076 3.243 1.00 96.25 106 LEU A N 1
ATOM 844 C CA . LEU A 1 106 ? 6.964 5.827 3.205 1.00 96.25 106 LEU A CA 1
ATOM 845 C C . LEU A 1 106 ? 7.282 4.362 2.879 1.00 96.25 106 LEU A C 1
ATOM 847 O O . LEU A 1 106 ? 8.135 4.099 2.028 1.00 96.25 106 LEU A O 1
ATOM 851 N N . PHE A 1 107 ? 6.579 3.417 3.512 1.00 94.94 107 PHE A N 1
ATOM 852 C CA . PHE A 1 107 ? 6.771 1.985 3.273 1.00 94.94 107 PHE A CA 1
ATOM 853 C C . PHE A 1 107 ? 6.333 1.566 1.866 1.00 94.94 107 PHE A C 1
ATOM 855 O O . PHE A 1 107 ? 7.075 0.893 1.153 1.00 94.94 107 PHE A O 1
ATOM 862 N N . PHE A 1 108 ? 5.147 1.994 1.434 1.00 93.81 108 PHE A N 1
ATOM 863 C CA . PHE A 1 108 ? 4.633 1.662 0.110 1.00 93.81 108 PHE A CA 1
ATOM 864 C C . PHE A 1 108 ? 5.450 2.336 -0.994 1.00 93.81 108 PHE A C 1
ATOM 866 O O . PHE A 1 108 ? 5.770 1.701 -1.995 1.00 93.81 108 PHE A O 1
ATOM 873 N N . GLY A 1 109 ? 5.873 3.586 -0.783 1.00 93.25 109 GLY A N 1
ATOM 874 C CA . GLY A 1 109 ? 6.791 4.268 -1.689 1.00 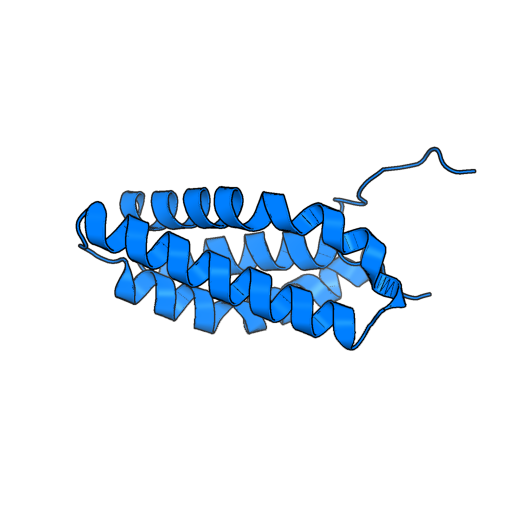93.25 109 GLY A CA 1
ATOM 875 C C . GLY A 1 109 ? 8.131 3.545 -1.807 1.00 93.25 109 GLY A C 1
ATOM 876 O O . GLY A 1 109 ? 8.664 3.433 -2.909 1.00 93.25 109 GLY A O 1
ATOM 877 N N . TRP A 1 110 ? 8.656 2.994 -0.705 1.00 93.00 110 TRP A N 1
ATOM 878 C CA . TRP A 1 110 ? 9.853 2.146 -0.742 1.00 93.00 110 TRP A CA 1
ATOM 879 C C . TRP A 1 110 ? 9.604 0.873 -1.552 1.00 93.00 110 TRP A C 1
ATOM 881 O O . TRP A 1 110 ? 10.415 0.535 -2.408 1.00 93.00 110 TRP A O 1
ATOM 891 N N . LEU A 1 111 ? 8.465 0.207 -1.346 1.00 90.81 111 LEU A N 1
ATOM 892 C CA . LEU A 1 111 ? 8.117 -1.021 -2.061 1.00 90.81 111 LEU A CA 1
ATOM 893 C C . LEU A 1 111 ? 8.023 -0.791 -3.572 1.00 90.81 111 LEU A C 1
ATOM 895 O O . LEU A 1 111 ? 8.584 -1.567 -4.344 1.00 90.81 111 LEU A O 1
ATOM 899 N N . LEU A 1 112 ? 7.374 0.296 -3.997 1.00 89.25 112 LEU A N 1
ATOM 900 C CA . LEU A 1 112 ? 7.322 0.691 -5.405 1.00 89.25 112 LEU A CA 1
ATOM 901 C C . LEU A 1 112 ? 8.723 1.009 -5.941 1.00 89.25 112 LEU A C 1
ATOM 903 O O . LEU A 1 112 ? 9.124 0.491 -6.984 1.00 89.25 112 LEU A O 1
ATOM 907 N N . ALA A 1 113 ? 9.497 1.806 -5.201 1.00 89.31 113 ALA A N 1
ATOM 908 C CA . ALA A 1 113 ? 10.851 2.177 -5.588 1.00 89.31 113 ALA A CA 1
ATOM 909 C C . ALA A 1 113 ? 11.826 0.993 -5.595 1.00 89.31 113 ALA A C 1
ATOM 911 O O . ALA A 1 113 ? 12.834 1.087 -6.281 1.00 89.31 113 ALA A O 1
ATOM 912 N N . ALA A 1 114 ? 11.570 -0.092 -4.862 1.00 85.19 114 ALA A N 1
ATOM 913 C CA . ALA A 1 114 ? 12.389 -1.306 -4.847 1.00 85.19 114 ALA A CA 1
ATOM 914 C C . ALA A 1 114 ? 11.939 -2.330 -5.903 1.00 85.19 114 ALA A C 1
ATOM 916 O O . ALA A 1 114 ? 12.776 -2.987 -6.522 1.00 85.19 114 ALA A O 1
ATOM 917 N N . GLY A 1 115 ? 10.626 -2.458 -6.114 1.00 80.81 115 GLY A N 1
ATOM 918 C CA . GLY A 1 115 ? 10.034 -3.458 -7.000 1.00 80.81 115 GLY A CA 1
ATOM 919 C C . GLY A 1 115 ? 10.118 -3.104 -8.482 1.00 80.81 115 GLY A C 1
ATOM 920 O O . GLY A 1 115 ? 10.332 -3.994 -9.303 1.00 80.81 115 GLY A O 1
ATOM 921 N N . PHE A 1 116 ? 9.975 -1.825 -8.846 1.00 80.94 116 PHE A N 1
ATOM 922 C CA . PHE A 1 116 ? 10.012 -1.423 -10.255 1.00 80.94 116 PHE A CA 1
ATOM 923 C C . PHE A 1 116 ? 11.445 -1.435 -10.805 1.00 80.94 116 PHE A C 1
ATOM 925 O O . PHE A 1 116 ? 12.358 -0.898 -10.166 1.00 80.94 116 PHE A O 1
ATOM 932 N N . PRO A 1 117 ? 11.694 -2.035 -11.982 1.00 75.06 117 PRO A N 1
ATOM 933 C CA . PRO A 1 117 ? 13.002 -1.960 -12.610 1.00 75.06 117 PRO A CA 1
ATOM 934 C C . PRO A 1 117 ? 13.290 -0.512 -13.009 1.00 75.06 117 PRO A C 1
ATOM 936 O O . PRO A 1 117 ? 12.407 0.216 -13.459 1.00 75.06 117 PRO A O 1
ATOM 939 N N . LEU A 1 118 ? 14.540 -0.092 -12.833 1.00 71.56 118 LEU A N 1
ATOM 940 C CA . LEU A 1 118 ? 15.004 1.145 -13.442 1.00 71.56 118 LEU A CA 1
ATOM 941 C C . LEU A 1 118 ? 15.275 0.818 -14.905 1.00 71.56 118 LEU A C 1
ATOM 943 O O . LEU A 1 118 ? 16.076 -0.076 -15.183 1.00 71.56 118 LEU A O 1
ATOM 947 N N . SER A 1 119 ? 14.593 1.493 -15.825 1.00 63.81 119 SER A N 1
ATOM 948 C CA . SER A 1 119 ? 15.014 1.478 -17.221 1.00 63.81 119 SER A CA 1
ATOM 949 C C . SER A 1 119 ? 16.395 2.126 -17.289 1.00 63.81 119 SER A C 1
ATOM 951 O O . SER A 1 119 ? 16.549 3.269 -16.850 1.00 63.81 119 SER A O 1
ATOM 953 N N . ALA A 1 120 ? 17.383 1.368 -17.759 1.00 47.97 120 ALA A N 1
ATOM 954 C CA . ALA A 1 120 ? 18.649 1.922 -18.219 1.00 47.97 120 ALA A CA 1
ATOM 955 C C . ALA A 1 120 ? 18.434 2.650 -19.550 1.00 47.97 120 ALA A C 1
ATOM 957 O O . ALA A 1 120 ? 17.580 2.171 -20.333 1.00 47.97 120 ALA A O 1
#